Protein AF-A0A7D4Y545-F1 (afdb_monomer)

Sequence (87 aa):
MSATRNPSTDGVAATDELSKEERLTRYLREKAEDGEMYFKSKFIADDVDLSPKEIGALMVKLSDAASDLEVEKWSYTSATTWRVETA

Foldseek 3Di:
DDDDDDPDPPVPVVVVLVVLLVLLVVVLCVVQVVHKDKDFLCPCCVVSVHHSVSSVVSLVVCCVPPPQKHWAFDDDDPTTMIIIHGD

S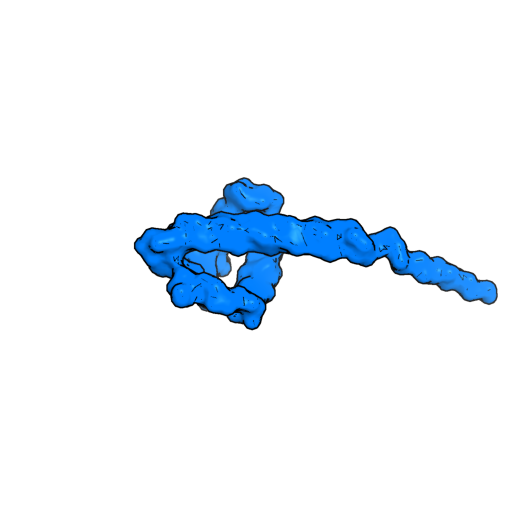econdary structure (DSSP, 8-state):
-PPP-----HHHHHHHHHHHHHHHHHHHHHHHTTS-EEEEHHHHHHHTT--HHHHHHHHHHHHHH-SSEEEEEE-SSSS-EEEEEE-

pLDDT: mean 80.63, std 13.92, range [43.34, 92.69]

Solvent-accessible surface area (backbone atoms only — not comparable to full-atom values): 5106 Å² total; per-residue (Å²): 135,86,82,82,80,82,85,85,64,70,82,60,50,56,58,50,52,51,53,51,45,52,52,48,53,51,53,51,46,67,66,12,71,87,38,81,36,78,46,40,33,75,63,52,14,68,79,70,76,42,52,43,64,55,45,49,55,46,49,56,49,37,43,75,67,44,79,71,34,47,45,43,88,39,78,92,59,102,56,67,27,31,37,32,27,65,98

Structure (mmCIF, N/CA/C/O backbone):
data_AF-A0A7D4Y545-F1
#
_entry.id   AF-A0A7D4Y545-F1
#
loop_
_atom_site.group_PDB
_atom_site.id
_atom_site.type_symbol
_atom_site.label_atom_id
_atom_site.label_alt_id
_atom_site.label_comp_id
_atom_site.label_asym_id
_atom_site.label_entity_id
_atom_site.label_seq_id
_atom_site.pdbx_PDB_ins_code
_atom_site.Cartn_x
_atom_site.Cartn_y
_atom_site.Cartn_z
_atom_site.occupancy
_atom_site.B_iso_or_equiv
_atom_site.auth_seq_id
_atom_site.auth_comp_id
_atom_site.auth_asym_id
_atom_site.auth_atom_id
_atom_site.pdbx_PDB_model_num
ATOM 1 N N . MET A 1 1 ? 22.659 37.274 -22.513 1.00 46.56 1 MET A N 1
ATOM 2 C CA . MET A 1 1 ? 21.408 36.792 -23.133 1.00 46.56 1 MET A CA 1
ATOM 3 C C . MET A 1 1 ? 20.899 35.646 -22.278 1.00 46.56 1 MET A C 1
ATOM 5 O O . MET A 1 1 ? 21.616 34.666 -22.126 1.00 46.56 1 MET A O 1
ATOM 9 N N . SER A 1 2 ? 19.758 35.828 -21.616 1.00 43.34 2 SER A N 1
ATOM 10 C CA . SER A 1 2 ? 19.214 34.883 -20.635 1.00 43.34 2 SER A CA 1
ATOM 11 C C . SER A 1 2 ? 18.446 33.776 -21.352 1.00 43.34 2 SER A C 1
ATOM 13 O O . SER A 1 2 ? 17.484 34.063 -22.058 1.00 43.34 2 SER A O 1
ATOM 15 N N . ALA A 1 3 ? 18.876 32.526 -21.186 1.00 47.78 3 ALA A N 1
ATOM 16 C CA . ALA A 1 3 ? 18.138 31.366 -21.665 1.00 47.78 3 ALA A CA 1
ATOM 17 C C . ALA A 1 3 ? 16.935 31.125 -20.742 1.00 47.78 3 ALA A C 1
ATOM 19 O O . ALA A 1 3 ? 17.088 30.877 -19.545 1.00 47.78 3 ALA A O 1
ATOM 20 N N . THR A 1 4 ? 15.738 31.247 -21.301 1.00 52.09 4 THR A N 1
ATOM 21 C CA . THR A 1 4 ? 14.465 30.937 -20.655 1.00 52.09 4 THR A CA 1
ATOM 22 C C . THR A 1 4 ? 14.414 29.456 -20.281 1.00 52.09 4 THR A C 1
ATOM 24 O O . THR A 1 4 ? 14.464 28.578 -21.139 1.00 52.09 4 THR A O 1
ATOM 27 N N . ARG A 1 5 ? 14.312 29.173 -18.981 1.00 52.66 5 ARG A N 1
ATOM 28 C CA . ARG A 1 5 ? 14.012 27.847 -18.434 1.00 52.66 5 ARG A CA 1
ATOM 29 C C . ARG A 1 5 ? 12.494 27.695 -18.446 1.00 52.66 5 ARG A C 1
ATOM 31 O O . ARG A 1 5 ? 11.842 28.274 -17.590 1.00 52.66 5 ARG A O 1
ATOM 38 N N . ASN A 1 6 ? 11.938 26.981 -19.423 1.00 53.25 6 ASN A N 1
ATOM 39 C CA . ASN A 1 6 ? 10.524 26.592 -19.410 1.00 53.25 6 ASN A CA 1
ATOM 40 C C . ASN A 1 6 ? 10.305 25.515 -18.333 1.00 53.25 6 ASN A C 1
ATOM 42 O O . ASN A 1 6 ? 10.890 24.438 -18.464 1.00 53.25 6 ASN A O 1
ATOM 46 N N . PRO A 1 7 ? 9.456 25.730 -17.313 1.00 58.97 7 PRO A N 1
ATOM 47 C CA . PRO A 1 7 ? 8.889 24.662 -16.511 1.00 58.97 7 PRO A CA 1
ATOM 48 C C . PRO A 1 7 ? 7.454 24.445 -17.003 1.00 58.97 7 PRO A C 1
ATOM 50 O O . PRO A 1 7 ? 6.511 25.078 -16.537 1.00 58.97 7 PRO A O 1
ATOM 53 N N . SER A 1 8 ? 7.274 23.608 -18.018 1.00 48.94 8 SER A N 1
ATOM 54 C CA . SER A 1 8 ? 5.935 23.242 -18.495 1.00 48.94 8 SER A CA 1
ATOM 55 C C . SER A 1 8 ? 5.824 21.727 -18.575 1.00 48.94 8 SER A C 1
ATOM 57 O O . SER A 1 8 ? 5.610 21.169 -19.643 1.00 48.94 8 SER A O 1
ATOM 59 N N . THR A 1 9 ? 6.005 21.072 -17.425 1.00 55.66 9 THR A N 1
ATOM 60 C CA . THR A 1 9 ? 5.702 19.639 -17.243 1.00 55.66 9 THR A CA 1
ATOM 61 C C . THR A 1 9 ? 5.017 19.351 -15.895 1.00 55.66 9 THR A C 1
ATOM 63 O O . THR A 1 9 ? 4.784 18.200 -15.560 1.00 55.66 9 THR A O 1
ATOM 66 N N . ASP A 1 10 ? 4.642 20.375 -15.122 1.00 54.28 10 ASP A N 1
ATOM 67 C CA . ASP A 1 10 ? 4.126 20.191 -13.752 1.00 54.28 10 ASP A CA 1
ATOM 68 C C . ASP A 1 10 ? 2.635 19.790 -13.697 1.00 54.28 10 ASP A C 1
ATOM 70 O O . ASP A 1 10 ? 2.191 19.131 -12.766 1.00 54.28 10 ASP A O 1
ATOM 74 N N . GLY A 1 11 ? 1.847 20.134 -14.724 1.00 52.38 11 GLY A N 1
ATOM 75 C CA . GLY A 1 11 ? 0.393 19.915 -14.715 1.00 52.38 11 GLY A CA 1
ATOM 76 C C . GLY A 1 11 ? -0.074 18.503 -15.089 1.00 52.38 11 GLY A C 1
ATOM 77 O O . GLY A 1 11 ? -1.212 18.162 -14.799 1.00 52.38 11 GLY A O 1
ATOM 78 N N . VAL A 1 12 ? 0.770 17.691 -15.737 1.00 54.06 12 VAL A N 1
ATOM 79 C CA . VAL A 1 12 ? 0.395 16.330 -16.183 1.00 54.06 12 VAL A CA 1
ATOM 80 C C . VAL A 1 12 ? 0.939 15.244 -15.258 1.00 54.06 12 VAL A C 1
ATOM 82 O O . VAL A 1 12 ? 0.294 14.218 -15.078 1.00 54.06 12 VAL A O 1
ATOM 85 N N . ALA A 1 13 ? 2.105 15.478 -14.645 1.00 58.56 13 ALA A N 1
ATOM 86 C CA . ALA A 1 13 ? 2.744 14.512 -13.758 1.00 58.56 13 ALA A CA 1
ATOM 87 C C . ALA A 1 13 ? 1.971 14.358 -12.442 1.00 58.56 13 ALA A C 1
ATOM 89 O O . ALA A 1 13 ? 1.719 13.237 -12.021 1.00 58.56 13 ALA A O 1
ATOM 90 N N . ALA A 1 14 ? 1.499 15.461 -11.852 1.00 62.25 14 ALA A N 1
ATOM 91 C CA . ALA A 1 14 ? 0.750 15.415 -10.597 1.00 62.25 14 ALA A CA 1
ATOM 92 C C . ALA A 1 14 ? -0.567 14.622 -10.717 1.00 62.25 14 ALA A C 1
ATOM 94 O O . ALA A 1 14 ? -0.934 13.881 -9.810 1.00 62.25 14 ALA A O 1
ATOM 95 N N . THR A 1 15 ? -1.277 14.744 -11.844 1.00 66.06 15 THR A N 1
ATOM 96 C CA . THR A 1 15 ? -2.525 13.997 -12.088 1.00 66.06 15 THR A CA 1
ATOM 97 C C . THR A 1 15 ? -2.265 12.507 -12.310 1.00 66.06 15 THR A C 1
ATOM 99 O O . THR A 1 15 ? -3.057 11.667 -11.880 1.00 66.06 15 THR A O 1
ATOM 102 N N . ASP A 1 16 ? -1.146 12.183 -12.959 1.00 72.19 16 ASP A N 1
ATOM 103 C CA . ASP A 1 16 ? -0.698 10.810 -13.172 1.00 72.19 16 ASP A CA 1
ATOM 104 C C . ASP A 1 16 ? -0.287 10.161 -11.840 1.00 72.19 16 ASP A C 1
ATOM 106 O O . ASP A 1 16 ? -0.761 9.078 -11.512 1.00 72.19 16 ASP A O 1
ATOM 110 N N . GLU A 1 17 ? 0.489 10.858 -11.006 1.00 71.50 17 GLU A N 1
ATOM 111 C CA . GLU A 1 17 ? 0.886 10.388 -9.672 1.00 71.50 17 GLU A CA 1
ATOM 112 C C . GLU A 1 17 ? -0.311 10.167 -8.741 1.00 71.50 17 GLU A C 1
ATOM 114 O O . GLU A 1 17 ? -0.376 9.129 -8.081 1.00 71.50 17 GLU A O 1
ATOM 119 N N . LEU A 1 18 ? -1.286 11.083 -8.732 1.00 76.31 18 LEU A N 1
ATOM 120 C CA . LEU A 1 18 ? -2.541 10.911 -7.989 1.00 76.31 18 LEU A CA 1
ATOM 121 C C . LEU A 1 18 ? -3.320 9.684 -8.481 1.00 76.31 18 LEU A C 1
ATOM 123 O O . LEU A 1 18 ? -3.744 8.866 -7.672 1.00 76.31 18 LEU A O 1
ATOM 127 N N . SER A 1 19 ? -3.428 9.489 -9.800 1.00 85.12 19 SER A N 1
ATOM 128 C CA . SER A 1 19 ? -4.100 8.307 -10.360 1.00 85.12 19 SER A CA 1
ATOM 129 C C . SER A 1 19 ? -3.405 6.997 -9.978 1.00 85.12 19 SER A C 1
ATOM 131 O O . SER A 1 19 ? -4.074 5.991 -9.739 1.00 85.12 19 SER A O 1
ATOM 133 N N . LYS A 1 20 ? -2.069 6.977 -9.925 1.00 88.38 20 LYS A N 1
ATOM 134 C CA . LYS A 1 20 ? -1.289 5.795 -9.522 1.00 88.38 20 LYS A CA 1
ATOM 135 C C . LYS A 1 20 ? -1.443 5.493 -8.037 1.00 88.38 20 LYS A C 1
ATOM 137 O O . LYS A 1 20 ? -1.621 4.333 -7.670 1.00 88.38 20 LYS A O 1
ATOM 142 N N . GLU A 1 21 ? -1.400 6.526 -7.202 1.00 88.56 21 GLU A N 1
ATOM 143 C CA . GLU A 1 21 ? -1.639 6.416 -5.765 1.00 88.56 21 GLU A CA 1
ATOM 144 C C . GLU A 1 21 ? -3.045 5.882 -5.490 1.00 88.56 21 GLU A C 1
ATOM 146 O O . GLU A 1 21 ? -3.181 4.876 -4.806 1.00 88.56 21 GLU A O 1
ATOM 151 N N . GLU A 1 22 ? -4.083 6.465 -6.094 1.00 87.69 22 GLU A N 1
ATOM 152 C CA . GLU A 1 22 ? -5.466 6.002 -5.932 1.00 87.69 22 GLU A CA 1
ATOM 153 C C . GLU A 1 22 ? -5.655 4.546 -6.375 1.00 87.69 22 GLU A C 1
ATOM 155 O O . GLU A 1 22 ? -6.344 3.780 -5.695 1.00 87.69 22 GLU A O 1
ATOM 160 N N . ARG A 1 23 ? -5.031 4.135 -7.490 1.00 90.19 23 ARG A N 1
ATOM 161 C CA . ARG A 1 23 ? -5.048 2.735 -7.950 1.00 90.19 23 ARG A CA 1
ATOM 162 C C . ARG A 1 23 ? -4.416 1.800 -6.928 1.00 90.19 23 ARG A C 1
ATOM 164 O O . ARG A 1 23 ? -5.014 0.776 -6.600 1.00 90.19 23 ARG A O 1
ATOM 171 N N . LEU A 1 24 ? -3.237 2.155 -6.41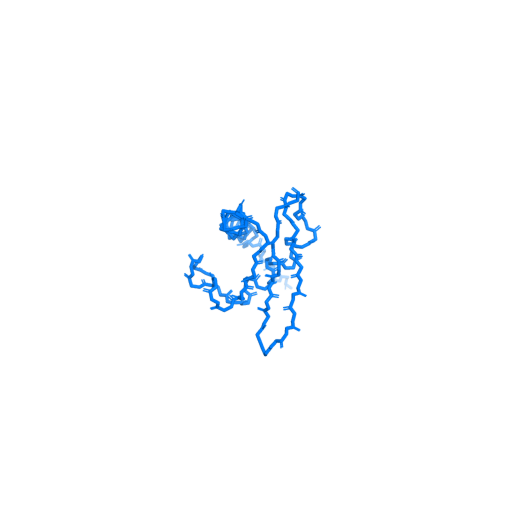8 1.00 90.69 24 LEU A N 1
ATOM 172 C CA . LEU A 1 24 ? -2.536 1.357 -5.420 1.00 90.69 24 LEU A CA 1
ATOM 173 C C . LEU A 1 24 ? -3.334 1.285 -4.116 1.00 90.69 24 LEU A C 1
ATOM 175 O O . LEU A 1 24 ? -3.597 0.193 -3.628 1.00 90.69 24 LEU A O 1
ATOM 179 N N . THR A 1 25 ? -3.776 2.420 -3.583 1.00 88.81 25 THR A N 1
ATOM 180 C CA . THR A 1 25 ? -4.561 2.499 -2.344 1.00 88.81 25 THR A CA 1
ATOM 181 C C . THR A 1 25 ? -5.841 1.686 -2.440 1.00 88.81 25 THR A C 1
ATOM 183 O O . THR A 1 25 ? -6.146 0.921 -1.529 1.00 88.81 25 THR A O 1
ATOM 186 N N . ARG A 1 26 ? -6.581 1.798 -3.552 1.00 89.62 26 ARG A N 1
ATOM 187 C CA . ARG A 1 26 ? -7.792 1.001 -3.779 1.00 89.62 26 ARG A CA 1
ATOM 188 C C 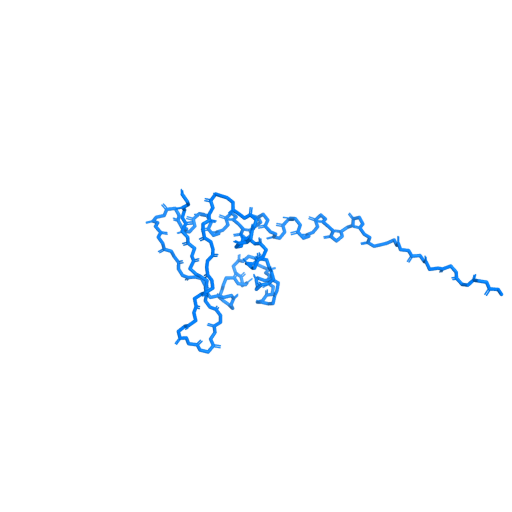. ARG A 1 26 ? -7.479 -0.493 -3.791 1.00 89.62 26 ARG A C 1
ATOM 190 O O . ARG A 1 26 ? -8.183 -1.244 -3.127 1.00 89.62 26 ARG A O 1
ATOM 197 N N . TYR A 1 27 ? -6.433 -0.907 -4.508 1.00 91.06 27 TYR A N 1
ATOM 198 C CA . TYR A 1 27 ? -6.010 -2.308 -4.561 1.00 91.06 27 TYR A CA 1
ATOM 199 C C . TYR A 1 27 ? -5.633 -2.834 -3.171 1.00 91.06 27 TYR A C 1
ATOM 201 O O . TYR A 1 27 ? -6.080 -3.905 -2.771 1.00 91.06 27 TYR A O 1
ATOM 209 N N . LEU A 1 28 ? -4.840 -2.074 -2.413 1.00 90.44 28 LEU A N 1
ATOM 210 C CA . LEU A 1 28 ? -4.414 -2.463 -1.070 1.00 90.44 28 LEU A CA 1
ATOM 211 C C . LEU A 1 28 ? -5.593 -2.548 -0.109 1.00 90.44 28 LEU A C 1
ATOM 213 O O . LEU A 1 28 ? -5.690 -3.530 0.617 1.00 90.44 28 LEU A O 1
ATOM 217 N N . ARG A 1 29 ? -6.499 -1.564 -0.148 1.00 88.75 29 ARG A N 1
ATOM 218 C CA . ARG A 1 29 ? -7.724 -1.557 0.652 1.00 88.75 29 ARG A CA 1
ATOM 219 C C . ARG A 1 29 ? -8.560 -2.790 0.370 1.00 88.75 29 ARG A C 1
ATOM 221 O O . ARG A 1 29 ? -8.807 -3.541 1.293 1.00 88.75 29 ARG A O 1
ATOM 228 N N . GLU A 1 30 ? -8.926 -3.020 -0.890 1.00 90.19 30 GLU A N 1
ATOM 229 C CA . GLU A 1 30 ? -9.762 -4.157 -1.299 1.00 90.19 30 GLU A CA 1
ATOM 230 C C . GLU A 1 30 ? -9.158 -5.493 -0.852 1.00 90.19 30 GLU A C 1
ATOM 232 O O . GLU A 1 30 ? -9.854 -6.390 -0.387 1.00 90.19 30 GLU A O 1
ATOM 237 N N . LYS A 1 31 ? -7.834 -5.635 -0.959 1.00 89.75 31 LYS A N 1
ATOM 238 C CA . LYS A 1 31 ? -7.149 -6.850 -0.518 1.00 89.75 31 LYS A CA 1
ATOM 239 C C . LYS A 1 31 ? -7.059 -6.964 1.003 1.00 89.75 31 LYS A C 1
ATOM 241 O O . LYS A 1 31 ? -7.140 -8.083 1.496 1.00 89.75 31 LYS A O 1
ATOM 246 N N . ALA A 1 32 ? -6.885 -5.855 1.717 1.00 90.00 32 ALA A N 1
ATOM 247 C CA . ALA A 1 32 ? -6.810 -5.802 3.176 1.00 90.00 32 ALA A CA 1
ATOM 248 C C . ALA A 1 32 ? -8.189 -5.742 3.864 1.00 90.00 32 ALA A C 1
ATOM 250 O O . ALA A 1 32 ? -8.251 -5.787 5.087 1.00 90.00 32 ALA A O 1
ATOM 251 N N . GLU A 1 33 ? -9.301 -5.682 3.120 1.00 86.38 33 GLU A N 1
ATOM 252 C CA . GLU A 1 33 ? -10.656 -5.702 3.701 1.00 86.38 33 GLU A CA 1
ATOM 253 C C . GLU A 1 33 ? -10.934 -6.971 4.525 1.00 86.38 33 GLU A C 1
ATOM 255 O O . GLU A 1 33 ? -11.716 -6.921 5.471 1.00 86.38 33 GLU A O 1
ATOM 260 N N . ASP A 1 34 ? -10.283 -8.094 4.199 1.00 82.00 34 ASP A N 1
ATOM 261 C CA . ASP A 1 34 ? -10.423 -9.367 4.926 1.00 82.00 34 ASP A CA 1
ATOM 262 C C . ASP A 1 34 ? -9.461 -9.482 6.134 1.00 82.00 34 ASP A C 1
ATOM 264 O O . ASP A 1 34 ? -9.502 -10.463 6.876 1.00 82.00 34 ASP A O 1
ATOM 268 N N . GLY A 1 35 ? -8.593 -8.482 6.353 1.00 85.75 35 GLY A N 1
ATOM 269 C CA . GLY A 1 35 ? -7.641 -8.421 7.465 1.00 85.75 35 GLY A CA 1
ATOM 270 C C . GLY A 1 35 ? -6.236 -7.958 7.066 1.00 85.75 35 GLY A C 1
ATOM 271 O O . GLY A 1 35 ? -6.004 -7.429 5.980 1.00 85.75 35 GLY A O 1
ATOM 272 N N . GLU A 1 36 ? -5.265 -8.167 7.961 1.00 90.12 36 GLU A N 1
ATOM 273 C CA . GLU A 1 36 ? -3.873 -7.788 7.702 1.00 90.12 36 GLU A CA 1
ATOM 274 C C . GLU A 1 36 ? -3.266 -8.586 6.539 1.00 90.12 36 GLU A C 1
ATOM 276 O O . GLU A 1 36 ? -3.301 -9.819 6.493 1.00 90.12 36 GLU A O 1
ATOM 281 N N . MET A 1 37 ? -2.676 -7.872 5.584 1.00 91.38 37 MET A N 1
ATOM 282 C CA . MET A 1 37 ? -2.152 -8.441 4.349 1.00 91.38 37 MET A CA 1
ATOM 283 C C . MET A 1 37 ? -0.717 -7.996 4.09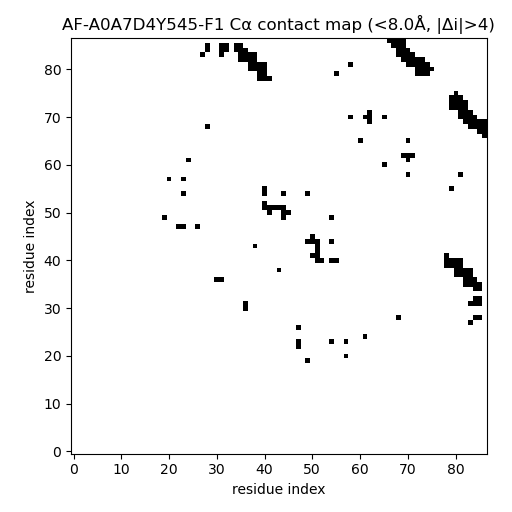9 1.00 91.38 37 MET A C 1
ATOM 285 O O . MET A 1 37 ? -0.299 -6.900 4.463 1.00 91.38 37 MET A O 1
ATOM 289 N N . TYR A 1 38 ? 0.057 -8.854 3.436 1.00 90.56 38 TYR A N 1
ATOM 290 C CA . TYR A 1 38 ? 1.461 -8.587 3.134 1.00 90.56 38 TYR A CA 1
ATOM 291 C C . TYR A 1 38 ? 1.693 -8.504 1.631 1.00 90.56 38 TYR A C 1
ATOM 293 O O . TYR A 1 38 ? 1.616 -9.499 0.908 1.00 90.56 38 TYR A O 1
ATOM 301 N N . PHE A 1 39 ? 2.075 -7.322 1.162 1.00 90.19 39 PHE A N 1
ATOM 302 C CA . PHE A 1 39 ? 2.304 -7.043 -0.246 1.00 90.19 39 PHE A CA 1
ATOM 303 C C . PHE A 1 39 ? 3.785 -6.880 -0.538 1.00 90.19 39 PHE A C 1
ATOM 305 O O . PHE A 1 39 ? 4.472 -6.019 0.007 1.00 90.19 39 PHE A O 1
ATOM 312 N N . LYS A 1 40 ? 4.308 -7.681 -1.461 1.00 90.00 40 LYS A N 1
ATOM 313 C CA . LYS A 1 40 ? 5.660 -7.472 -1.987 1.00 90.00 40 LYS A CA 1
ATOM 314 C C . LYS A 1 40 ? 5.596 -6.560 -3.202 1.00 90.00 40 LYS A C 1
ATOM 316 O O . LYS A 1 40 ? 4.910 -6.884 -4.169 1.00 90.00 40 LYS A O 1
ATOM 321 N N . SER A 1 41 ? 6.398 -5.492 -3.205 1.00 88.56 41 SER A N 1
ATOM 322 C CA . SER A 1 41 ? 6.347 -4.464 -4.259 1.00 88.56 41 SER A CA 1
ATOM 323 C C . SER A 1 41 ? 6.518 -5.024 -5.670 1.00 88.56 41 SER A C 1
ATOM 325 O O . SER A 1 41 ? 5.897 -4.538 -6.601 1.00 88.56 41 SER A O 1
ATOM 327 N N . LYS A 1 42 ? 7.330 -6.074 -5.833 1.00 86.44 42 LYS A N 1
ATOM 328 C CA . LYS A 1 42 ? 7.556 -6.713 -7.136 1.00 86.44 42 LYS A CA 1
ATOM 329 C C . LYS A 1 42 ? 6.385 -7.550 -7.662 1.00 86.44 42 LYS A C 1
ATOM 331 O O . LYS A 1 42 ? 6.397 -7.875 -8.837 1.00 86.44 42 LYS A O 1
ATOM 336 N N . PHE A 1 43 ? 5.469 -7.975 -6.793 1.00 88.75 43 PHE A N 1
ATOM 337 C CA . PHE A 1 43 ? 4.333 -8.811 -7.185 1.00 88.75 43 PHE A CA 1
ATOM 338 C C . PHE A 1 43 ? 3.125 -7.945 -7.519 1.00 88.75 43 PHE A C 1
ATOM 340 O O . PHE A 1 43 ? 2.534 -8.130 -8.568 1.00 88.75 43 PHE A O 1
ATOM 347 N N . ILE A 1 44 ? 2.829 -6.946 -6.683 1.00 89.94 44 ILE A N 1
ATOM 348 C CA . ILE A 1 44 ? 1.699 -6.047 -6.945 1.00 89.94 44 ILE A CA 1
ATOM 349 C C . ILE A 1 44 ? 1.965 -5.067 -8.088 1.00 89.94 44 ILE A C 1
ATOM 351 O O . ILE A 1 44 ? 1.026 -4.556 -8.671 1.00 89.94 44 ILE A O 1
ATOM 355 N N . ALA A 1 45 ? 3.237 -4.806 -8.403 1.00 89.56 45 ALA A N 1
ATOM 356 C CA . ALA A 1 45 ? 3.646 -3.983 -9.536 1.00 89.56 45 ALA A CA 1
ATOM 357 C C . ALA A 1 45 ? 2.930 -4.384 -10.840 1.00 89.56 45 ALA A C 1
ATOM 359 O O . ALA A 1 45 ? 2.405 -3.521 -11.533 1.00 89.56 45 ALA A O 1
ATOM 360 N N . ASP A 1 46 ? 2.858 -5.685 -11.127 1.00 87.88 46 ASP A N 1
ATOM 361 C CA . ASP A 1 46 ? 2.194 -6.208 -12.328 1.00 87.88 46 ASP A CA 1
ATOM 362 C C . ASP A 1 46 ? 0.665 -6.028 -12.256 1.00 87.88 46 ASP A C 1
ATOM 364 O O . ASP A 1 46 ? 0.039 -5.624 -13.229 1.00 87.88 46 ASP A O 1
ATOM 368 N N . ASP A 1 47 ? 0.076 -6.222 -11.071 1.00 87.62 47 ASP A N 1
ATOM 369 C CA . ASP A 1 47 ? -1.375 -6.137 -10.858 1.00 87.62 47 ASP A CA 1
ATOM 370 C C . ASP A 1 47 ? -1.939 -4.717 -11.023 1.00 87.62 47 ASP A C 1
ATOM 372 O O . ASP A 1 47 ? -3.075 -4.550 -11.472 1.00 87.62 47 ASP A O 1
ATOM 376 N N . VAL A 1 48 ? -1.175 -3.689 -10.637 1.00 88.88 48 VAL A N 1
ATOM 377 C CA . VAL A 1 48 ? -1.601 -2.279 -10.748 1.00 88.88 48 VAL A CA 1
ATOM 378 C C . VAL A 1 48 ? -0.935 -1.528 -11.905 1.00 88.88 48 VAL A C 1
ATOM 380 O O . VAL A 1 48 ? -1.118 -0.314 -12.021 1.00 88.88 48 VAL A O 1
ATOM 383 N N . ASP A 1 49 ? -0.204 -2.239 -12.770 1.00 87.56 49 ASP A N 1
ATOM 384 C CA . ASP A 1 49 ? 0.529 -1.697 -13.924 1.00 87.56 49 ASP A CA 1
ATOM 385 C C . ASP A 1 49 ? 1.531 -0.589 -13.522 1.00 87.56 49 ASP A C 1
ATOM 387 O O . ASP A 1 49 ? 1.629 0.473 -14.136 1.00 87.56 49 ASP A O 1
ATOM 391 N N . LEU A 1 50 ? 2.267 -0.820 -12.429 1.00 88.88 50 LEU A N 1
ATOM 392 C CA . LEU A 1 50 ? 3.277 0.091 -11.881 1.00 88.88 50 LEU A CA 1
ATOM 393 C C . LEU A 1 50 ? 4.636 -0.583 -11.777 1.00 88.88 50 LEU A C 1
ATOM 395 O O . LEU A 1 50 ? 4.753 -1.789 -11.588 1.00 88.88 50 LEU A O 1
ATOM 399 N N . SER A 1 51 ? 5.713 0.198 -11.797 1.00 90.00 51 SER A N 1
ATOM 400 C CA . SER A 1 51 ? 7.027 -0.371 -11.512 1.00 90.00 51 SER A CA 1
ATOM 401 C C . SER A 1 51 ? 7.206 -0.657 -10.009 1.00 90.00 51 SER A C 1
ATOM 403 O O . SER A 1 51 ? 6.729 0.102 -9.161 1.00 90.00 51 SER A O 1
ATOM 405 N N . PRO A 1 52 ? 8.001 -1.676 -9.618 1.00 87.44 52 PRO A N 1
ATOM 406 C CA . PRO A 1 52 ? 8.300 -1.942 -8.205 1.00 87.44 52 PRO A CA 1
ATOM 407 C C . PRO A 1 52 ? 8.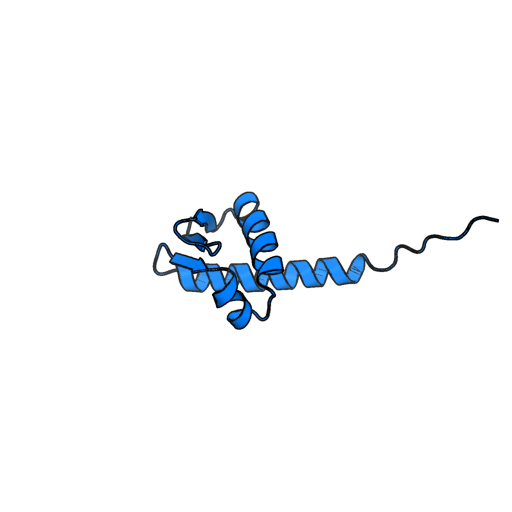929 -0.748 -7.468 1.00 87.44 52 PRO A C 1
ATOM 409 O O . PRO A 1 52 ? 8.834 -0.654 -6.244 1.00 87.44 52 PRO A O 1
ATOM 412 N N . LYS A 1 53 ? 9.586 0.159 -8.206 1.00 87.75 53 LYS A N 1
ATOM 413 C CA . LYS A 1 53 ? 10.145 1.408 -7.674 1.00 87.75 53 LYS A CA 1
ATOM 414 C C . LYS A 1 53 ? 9.052 2.425 -7.352 1.00 87.75 53 LYS A C 1
ATOM 416 O O . LYS A 1 53 ? 9.088 2.992 -6.265 1.00 87.75 53 LYS A O 1
ATOM 421 N N . GLU A 1 54 ? 8.101 2.628 -8.264 1.00 90.31 54 GLU A N 1
ATOM 422 C CA . GLU A 1 54 ? 6.947 3.510 -8.043 1.00 90.31 54 GLU A CA 1
ATOM 423 C C . GLU A 1 54 ? 6.099 3.007 -6.882 1.00 90.31 54 GLU A C 1
ATOM 425 O O . GLU A 1 54 ? 5.794 3.783 -5.986 1.00 90.31 54 GLU A O 1
ATOM 430 N N . ILE A 1 55 ? 5.831 1.699 -6.822 1.00 91.44 55 ILE A N 1
ATOM 431 C CA . ILE A 1 55 ? 5.163 1.080 -5.672 1.00 91.44 55 ILE A CA 1
ATOM 432 C C . ILE A 1 55 ? 5.893 1.416 -4.374 1.00 91.44 55 ILE A C 1
ATOM 434 O O . ILE A 1 55 ? 5.262 1.805 -3.403 1.00 91.44 55 ILE A O 1
ATOM 438 N N . GLY A 1 56 ? 7.219 1.264 -4.339 1.00 89.25 56 GLY A N 1
ATOM 439 C CA . GLY A 1 56 ? 8.001 1.569 -3.143 1.00 89.25 56 GLY A CA 1
ATOM 440 C C . GLY A 1 56 ? 7.873 3.031 -2.710 1.00 89.25 56 GLY A C 1
ATOM 441 O O . GLY A 1 56 ? 7.715 3.290 -1.523 1.00 89.25 56 GLY A O 1
ATOM 442 N N . ALA A 1 57 ? 7.911 3.974 -3.655 1.00 90.06 57 ALA A N 1
ATOM 443 C CA . ALA A 1 57 ? 7.742 5.398 -3.368 1.00 90.06 57 ALA A CA 1
ATOM 444 C C . ALA A 1 57 ? 6.319 5.726 -2.886 1.00 90.06 57 ALA A C 1
ATOM 446 O O . ALA A 1 57 ? 6.155 6.423 -1.885 1.00 90.06 57 ALA A O 1
ATOM 447 N N . LEU A 1 58 ? 5.303 5.176 -3.555 1.00 90.12 58 LEU A N 1
ATOM 448 C CA . LEU A 1 58 ? 3.899 5.356 -3.192 1.00 90.12 58 LEU A CA 1
ATOM 449 C C . LEU A 1 58 ? 3.585 4.733 -1.833 1.00 90.12 58 LEU A C 1
ATOM 451 O O . LEU A 1 58 ? 2.933 5.370 -1.025 1.00 90.12 58 LEU A O 1
ATOM 455 N N . MET A 1 59 ? 4.102 3.542 -1.532 1.00 90.19 59 MET A N 1
ATOM 456 C CA . MET A 1 59 ? 3.929 2.893 -0.228 1.00 90.19 59 MET A CA 1
ATOM 457 C C . MET A 1 59 ? 4.506 3.723 0.920 1.00 90.19 59 MET A C 1
ATOM 459 O O . MET A 1 59 ? 3.869 3.829 1.959 1.00 90.19 59 MET A O 1
ATOM 463 N N . VAL A 1 60 ? 5.678 4.346 0.737 1.00 89.31 60 VAL A N 1
ATOM 464 C CA . VAL A 1 60 ? 6.244 5.271 1.738 1.00 89.31 60 VAL A CA 1
ATOM 465 C C . VAL A 1 60 ? 5.321 6.471 1.937 1.00 89.31 60 VAL A C 1
ATOM 467 O O . VAL A 1 60 ? 5.060 6.874 3.067 1.00 89.31 60 VAL A O 1
ATOM 470 N N . LYS A 1 61 ? 4.801 7.031 0.844 1.00 89.31 61 LYS A N 1
ATOM 471 C CA . LYS A 1 61 ? 3.874 8.160 0.915 1.00 89.31 61 LYS A CA 1
ATOM 472 C C . LYS A 1 61 ? 2.561 7.769 1.595 1.00 89.31 61 LYS A C 1
ATOM 474 O O . LYS A 1 61 ? 2.087 8.509 2.445 1.00 89.31 61 LYS A O 1
ATOM 479 N N . LEU A 1 62 ? 2.022 6.590 1.291 1.00 88.50 62 LEU A N 1
ATOM 480 C CA . LEU A 1 62 ? 0.830 6.046 1.937 1.00 88.50 62 LEU A CA 1
ATOM 481 C C . LEU A 1 62 ? 1.069 5.748 3.415 1.00 88.50 62 LEU A C 1
ATOM 483 O O . LEU A 1 62 ? 0.211 6.074 4.215 1.00 88.50 62 LEU A O 1
ATOM 487 N N . SER A 1 63 ? 2.234 5.229 3.807 1.00 88.50 63 SER A N 1
ATOM 488 C CA . SER A 1 63 ? 2.544 5.022 5.230 1.00 88.50 63 SER A CA 1
ATOM 489 C C . SER A 1 63 ? 2.567 6.313 6.053 1.00 88.50 63 SER A C 1
ATOM 491 O O . SER A 1 63 ? 2.350 6.266 7.256 1.00 88.50 63 SER A O 1
ATOM 493 N N . ASP A 1 64 ? 2.825 7.457 5.412 1.00 85.81 64 ASP A N 1
ATOM 494 C CA . ASP A 1 64 ? 2.857 8.771 6.067 1.00 85.81 64 ASP A CA 1
ATOM 495 C C . ASP A 1 64 ? 1.509 9.514 5.961 1.00 85.81 64 ASP A C 1
ATOM 497 O O . ASP A 1 64 ? 1.122 10.241 6.872 1.00 85.81 64 ASP A O 1
ATOM 501 N N . ALA A 1 65 ? 0.780 9.327 4.854 1.00 81.25 65 ALA A N 1
ATOM 502 C CA . ALA A 1 65 ? -0.420 10.097 4.519 1.00 81.25 65 ALA A CA 1
ATOM 503 C C . ALA A 1 65 ? -1.749 9.343 4.699 1.00 81.25 65 ALA A C 1
ATOM 505 O O . ALA A 1 65 ? -2.794 9.986 4.828 1.00 81.25 65 ALA A O 1
ATOM 506 N N . ALA A 1 66 ? -1.755 8.009 4.661 1.00 76.38 66 ALA A N 1
ATOM 507 C CA . ALA A 1 66 ? -2.985 7.230 4.744 1.00 76.38 66 ALA A CA 1
ATOM 508 C C . ALA A 1 66 ? -3.488 7.196 6.191 1.00 76.38 66 ALA A C 1
ATOM 510 O O . ALA A 1 66 ? -2.815 6.708 7.089 1.00 76.38 66 ALA A O 1
ATOM 511 N N . SER A 1 67 ? -4.692 7.728 6.408 1.00 76.06 67 SER A N 1
ATOM 512 C CA . SER A 1 67 ? -5.402 7.618 7.693 1.00 76.06 67 SER A CA 1
ATOM 513 C C . SER A 1 67 ? -6.401 6.456 7.711 1.00 76.06 67 SER A C 1
ATOM 515 O O . SER A 1 67 ? -6.819 6.029 8.778 1.00 76.06 67 SER A O 1
ATOM 517 N N . ASP A 1 68 ? -6.796 5.960 6.534 1.00 82.81 68 ASP A N 1
ATOM 518 C CA . ASP A 1 68 ? -7.773 4.876 6.370 1.00 82.81 68 ASP A CA 1
ATOM 519 C C . ASP A 1 68 ? -7.137 3.472 6.332 1.00 82.81 68 ASP A C 1
ATOM 521 O O . ASP A 1 68 ? -7.845 2.466 6.378 1.00 82.81 68 ASP A O 1
ATOM 525 N N . LEU A 1 69 ? -5.815 3.390 6.168 1.00 87.69 69 LEU A N 1
ATOM 526 C CA . LEU A 1 69 ? -5.054 2.145 6.053 1.00 87.69 69 LEU A CA 1
ATOM 527 C C . LEU A 1 69 ? -3.726 2.322 6.781 1.00 87.69 69 LEU A C 1
ATOM 529 O O . LEU A 1 69 ? -3.036 3.313 6.541 1.00 87.69 69 LEU A O 1
ATOM 533 N N . GLU A 1 70 ? -3.325 1.348 7.587 1.00 89.56 70 GLU A N 1
ATOM 534 C CA . GLU A 1 70 ? -1.975 1.319 8.144 1.00 89.56 70 GLU A CA 1
ATOM 535 C C . GLU A 1 70 ? -1.052 0.571 7.185 1.00 89.56 70 GLU A C 1
ATOM 537 O O . GLU A 1 70 ? -1.267 -0.601 6.883 1.00 89.56 70 GLU A O 1
ATOM 542 N N . VAL A 1 71 ? -0.024 1.258 6.681 1.00 91.31 71 VAL A N 1
ATOM 543 C CA . VAL A 1 71 ? 0.984 0.697 5.773 1.00 91.31 71 VAL A CA 1
ATOM 544 C C . VAL A 1 71 ? 2.334 0.710 6.481 1.00 91.31 71 VAL A C 1
ATOM 546 O O . VAL A 1 71 ? 2.898 1.769 6.734 1.00 91.31 71 VAL A O 1
ATOM 549 N N . GLU A 1 72 ? 2.904 -0.461 6.750 1.00 90.06 72 GLU A N 1
ATOM 550 C CA . GLU A 1 72 ? 4.197 -0.596 7.421 1.00 90.06 72 GLU A CA 1
ATOM 551 C C . GLU A 1 72 ? 5.204 -1.364 6.561 1.00 90.06 72 GLU A C 1
ATOM 553 O O . GLU A 1 72 ? 4.906 -2.390 5.941 1.00 90.06 72 GLU A O 1
ATOM 558 N N . LYS A 1 73 ? 6.453 -0.893 6.532 1.00 89.81 73 LYS A N 1
ATOM 559 C CA . LYS A 1 73 ? 7.536 -1.585 5.831 1.00 89.81 73 LYS A CA 1
ATOM 560 C C . LYS A 1 73 ? 7.964 -2.841 6.596 1.00 89.81 73 LYS A C 1
ATOM 562 O O . LYS A 1 73 ? 8.719 -2.767 7.562 1.00 89.81 73 LYS A O 1
ATOM 567 N N . TRP A 1 74 ? 7.615 -4.011 6.069 1.00 88.06 74 TRP A N 1
ATOM 568 C CA . TRP A 1 74 ? 7.981 -5.314 6.623 1.00 88.06 74 TRP A CA 1
ATOM 569 C C . TRP A 1 74 ? 9.147 -5.955 5.852 1.00 88.06 74 TRP A C 1
ATOM 571 O O . TRP A 1 74 ? 9.110 -6.136 4.635 1.00 88.06 74 TRP A O 1
ATOM 581 N N . SER A 1 75 ? 10.226 -6.327 6.540 1.00 74.69 75 SER A N 1
ATOM 582 C CA . SER A 1 75 ? 11.447 -6.836 5.888 1.00 74.69 75 SER A CA 1
ATOM 583 C C . SER A 1 75 ? 11.910 -8.147 6.520 1.00 74.69 75 SER A C 1
ATOM 585 O O . SER A 1 75 ? 12.671 -8.131 7.478 1.00 74.69 75 SER A O 1
ATOM 587 N N . TYR A 1 76 ? 11.481 -9.289 5.973 1.00 60.97 76 TYR A N 1
ATOM 588 C CA . TYR A 1 76 ? 11.947 -10.616 6.424 1.00 60.97 76 TYR A CA 1
ATOM 589 C C . TYR A 1 76 ? 12.841 -11.333 5.391 1.00 60.97 76 TYR A C 1
ATOM 591 O O . TYR A 1 76 ? 13.523 -12.302 5.706 1.00 60.97 76 TYR A O 1
ATOM 599 N N . THR A 1 77 ? 12.850 -10.871 4.133 1.00 61.38 77 THR A N 1
ATOM 600 C CA . THR A 1 77 ? 13.586 -11.491 3.011 1.00 61.38 77 THR A CA 1
ATOM 601 C C . THR A 1 77 ? 14.181 -10.413 2.096 1.00 61.38 77 THR A C 1
ATOM 603 O O . THR A 1 77 ? 13.917 -9.232 2.291 1.00 61.38 77 THR A O 1
ATOM 606 N N . SER A 1 78 ? 14.938 -10.795 1.063 1.00 70.81 78 SER A N 1
ATOM 607 C CA . SER A 1 78 ? 15.612 -9.877 0.122 1.00 70.81 78 SER A CA 1
ATOM 608 C C . SER A 1 78 ? 14.702 -8.919 -0.672 1.00 70.81 78 SER A C 1
ATOM 610 O O . SER A 1 78 ? 15.211 -8.066 -1.394 1.00 70.81 78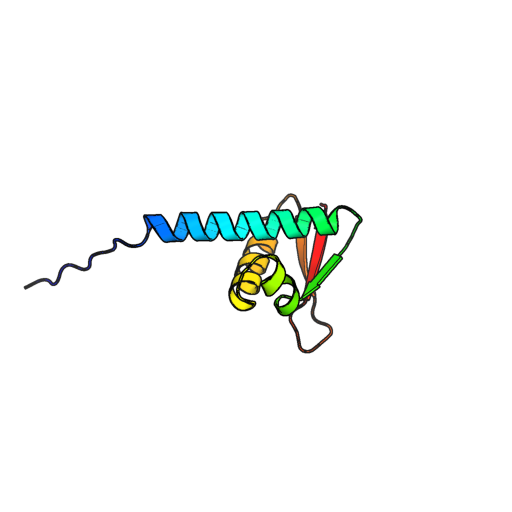 SER A O 1
ATOM 612 N N . ALA A 1 79 ? 13.375 -9.044 -0.565 1.00 73.88 79 ALA A N 1
ATOM 613 C CA . ALA A 1 79 ? 12.407 -8.172 -1.226 1.00 73.88 79 ALA A CA 1
ATOM 614 C C . ALA A 1 79 ? 11.633 -7.317 -0.212 1.00 73.88 79 ALA A C 1
ATOM 616 O O . ALA A 1 79 ? 11.179 -7.832 0.812 1.00 73.88 79 ALA A O 1
ATOM 617 N N . THR A 1 80 ? 11.411 -6.043 -0.552 1.00 84.00 80 THR A N 1
ATOM 618 C CA . THR A 1 80 ? 10.579 -5.121 0.233 1.00 84.00 80 THR A CA 1
ATOM 619 C C . THR A 1 80 ? 9.147 -5.639 0.299 1.00 84.00 80 THR A C 1
ATOM 621 O O . THR A 1 80 ? 8.481 -5.778 -0.733 1.00 84.00 80 THR A O 1
ATOM 624 N N . THR A 1 81 ? 8.702 -5.957 1.511 1.00 90.25 81 THR A N 1
ATOM 625 C CA . THR A 1 81 ? 7.321 -6.336 1.807 1.00 90.25 81 THR A CA 1
ATOM 626 C C . THR A 1 81 ? 6.679 -5.193 2.588 1.00 90.25 81 THR A C 1
ATOM 628 O O . THR A 1 81 ? 7.355 -4.460 3.305 1.00 90.25 81 THR A O 1
ATOM 631 N N . TRP A 1 82 ? 5.385 -5.009 2.409 1.00 91.81 82 TRP A N 1
ATOM 632 C CA . TRP A 1 82 ? 4.589 -3.995 3.075 1.00 91.81 82 TRP A CA 1
ATOM 633 C C . TRP A 1 82 ? 3.453 -4.716 3.775 1.00 91.81 82 TRP A C 1
ATOM 635 O O . TRP A 1 82 ? 2.729 -5.468 3.125 1.00 91.81 82 TRP A O 1
ATOM 645 N N . ARG A 1 83 ? 3.354 -4.555 5.089 1.00 92.06 83 ARG A N 1
ATOM 646 C CA . ARG A 1 83 ? 2.180 -4.965 5.850 1.00 92.06 83 ARG A CA 1
ATOM 647 C C . ARG A 1 83 ? 1.147 -3.866 5.664 1.00 92.06 83 ARG A C 1
ATOM 649 O O . ARG A 1 83 ? 1.484 -2.701 5.846 1.00 92.06 83 ARG A O 1
ATOM 656 N N . VAL A 1 84 ? -0.052 -4.227 5.239 1.00 92.69 84 VAL A N 1
ATOM 657 C CA . VAL A 1 84 ? -1.163 -3.292 5.111 1.00 92.69 84 VAL A CA 1
ATOM 658 C C . VAL A 1 84 ? -2.366 -3.862 5.832 1.00 92.69 84 VAL A C 1
ATOM 660 O O . VAL A 1 84 ? -2.716 -5.022 5.619 1.00 92.69 8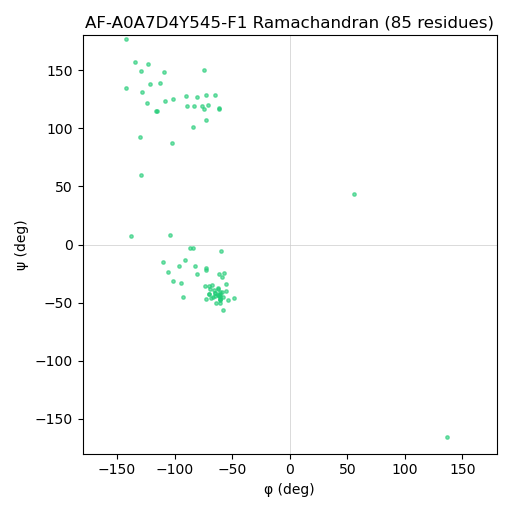4 VAL A O 1
ATOM 663 N N . GLU A 1 85 ? -2.989 -3.047 6.667 1.00 91.00 85 GLU A N 1
ATOM 664 C CA . GLU A 1 85 ? -4.230 -3.372 7.361 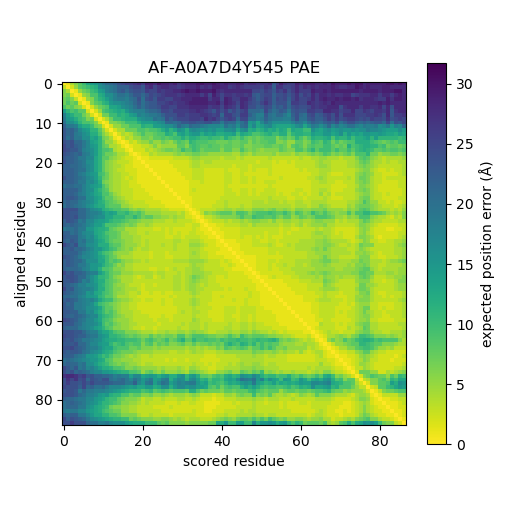1.00 91.00 85 GLU A CA 1
ATOM 665 C C . GLU A 1 85 ? -5.209 -2.200 7.283 1.00 91.00 85 GLU A C 1
ATOM 667 O O . GLU A 1 85 ? -4.824 -1.052 7.049 1.00 91.00 85 GLU A O 1
ATOM 672 N N . THR A 1 86 ? -6.495 -2.500 7.429 1.00 86.81 86 THR A N 1
ATOM 673 C CA . THR A 1 86 ? -7.527 -1.472 7.572 1.00 86.81 86 THR A C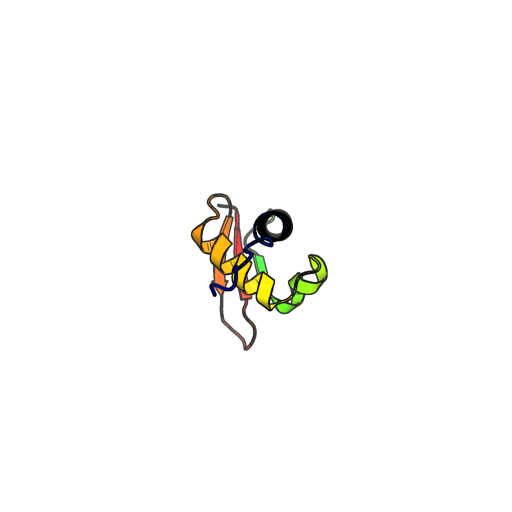A 1
ATOM 674 C C . THR A 1 86 ? -7.413 -0.846 8.957 1.00 86.81 86 THR A C 1
ATOM 676 O O . THR A 1 86 ? -7.395 -1.594 9.937 1.00 86.81 86 THR A O 1
ATOM 679 N N . ALA A 1 87 ? -7.344 0.486 9.025 1.00 76.62 87 ALA A N 1
ATOM 680 C CA . ALA A 1 87 ? -7.342 1.222 10.291 1.00 76.62 87 ALA A CA 1
ATOM 681 C C . ALA A 1 87 ? -8.683 1.109 11.043 1.00 76.62 87 ALA A C 1
ATOM 683 O O . ALA A 1 87 ? -9.731 0.919 10.377 1.00 76.62 87 ALA A O 1
#

Mean predicted aligned error: 8.64 Å

Nearest PDB structures (foldseek):
  3h0d-assembly1_B  TM=7.304E-01  e=6.042E-02  Geobacillus stearothermophilus
  3r0a-assembly1_A  TM=5.983E-01  e=6.862E-02  Methanosarcina mazei
  4a6d-assembly1_A  TM=4.228E-01  e=1.382E-01  Homo sapiens
  4e70-assembly1_A  TM=5.507E-01  e=3.122E+00  Linum nodiflorum
  4ems-assembly1_B  TM=4.298E-01  e=3.546E+00  Linum nodiflorum

Radius of gyration: 15.82 Å; Cα contacts (8 Å, |Δi|>4): 100; chains: 1; bounding box: 32×48×33 Å